Protein AF-A0A1X0Y588-F1 (afdb_monomer_lite)

Secondary structure (DSSP, 8-state):
-----------------------PPP-------PPPPP---PPPHHHHHHHHHHHHHHHHHTGGGS-HHHHHHHHHHHHHHHHHHHHHHHTS-HHHHHHHHHHHHHHHHHHHHHHHHT-

Radius of gyration: 29.97 Å; chains: 1; bounding box: 87×38×57 Å

Foldseek 3Di:
DDDDDDDDDDDDDDDDDDDDDDPDPPPPPPDPPDPDPPDPPPPQLLVLLVVLLVLLVVCVVCVVVDDPVRNVVSLVVSVVSLVVSVVSLVPDDPVVSVVSVVSSVVSVVSSVVSVVVND

Structure (mmCIF, N/CA/C/O backbone):
data_AF-A0A1X0Y588-F1
#
_entry.id   AF-A0A1X0Y588-F1
#
loop_
_atom_site.group_PDB
_atom_site.id
_atom_site.type_symbol
_atom_site.label_atom_id
_atom_site.label_alt_id
_atom_site.label_comp_id
_atom_site.label_asym_id
_atom_site.label_entity_id
_atom_site.label_seq_id
_atom_site.pdbx_PDB_ins_code
_atom_site.Cartn_x
_atom_site.Cartn_y
_atom_site.Cartn_z
_atom_site.occupancy
_atom_site.B_iso_or_equiv
_atom_site.auth_seq_id
_atom_site.auth_comp_id
_atom_site.auth_asym_id
_atom_site.auth_atom_id
_atom_site.pdbx_PDB_model_num
ATOM 1 N N . MET A 1 1 ? 30.789 16.343 36.515 1.00 40.09 1 MET A N 1
ATOM 2 C CA . MET A 1 1 ? 32.090 16.619 35.872 1.00 40.09 1 MET A CA 1
ATOM 3 C C . MET A 1 1 ? 33.162 15.896 36.668 1.00 40.09 1 MET A C 1
ATOM 5 O O . MET A 1 1 ? 33.431 16.308 37.786 1.00 40.09 1 MET A O 1
ATOM 9 N N . ALA A 1 2 ? 33.696 14.789 36.153 1.00 44.81 2 ALA A N 1
ATOM 10 C CA . ALA A 1 2 ? 34.826 14.081 36.752 1.00 44.81 2 ALA A CA 1
ATOM 11 C C . ALA A 1 2 ? 35.911 13.968 35.677 1.00 44.81 2 ALA A C 1
ATOM 13 O O . ALA A 1 2 ? 35.642 13.496 34.575 1.00 44.81 2 ALA A O 1
ATOM 14 N N . VAL A 1 3 ? 37.095 14.488 35.985 1.00 40.59 3 VAL A N 1
ATOM 15 C CA . VAL A 1 3 ? 38.275 14.534 35.116 1.00 40.59 3 VAL A CA 1
ATOM 16 C C . VAL A 1 3 ? 39.434 13.850 35.828 1.00 40.59 3 VAL A C 1
ATOM 18 O O . VAL A 1 3 ? 39.582 14.033 37.034 1.00 40.59 3 VAL A O 1
ATOM 21 N N . ALA A 1 4 ? 40.283 13.214 35.007 1.00 49.62 4 ALA A N 1
ATOM 22 C CA . ALA A 1 4 ? 41.694 12.884 35.251 1.00 49.62 4 ALA A CA 1
ATOM 23 C C . ALA A 1 4 ? 41.939 11.686 36.195 1.00 49.62 4 ALA A C 1
ATOM 25 O O . ALA A 1 4 ? 41.207 11.484 37.150 1.00 49.62 4 ALA A O 1
ATOM 26 N N . ALA A 1 5 ? 42.942 10.824 36.041 1.00 48.38 5 ALA A N 1
ATOM 27 C CA . ALA A 1 5 ? 44.067 10.601 35.121 1.00 48.38 5 ALA A CA 1
ATOM 28 C C . ALA A 1 5 ? 44.474 9.104 35.350 1.00 48.38 5 ALA A C 1
ATOM 30 O O . ALA A 1 5 ? 43.826 8.434 36.144 1.00 48.38 5 ALA A O 1
ATOM 31 N N . LEU A 1 6 ? 45.479 8.438 34.779 1.00 47.50 6 LEU A N 1
ATOM 32 C CA . LEU A 1 6 ? 46.823 8.835 34.388 1.00 47.50 6 LEU A CA 1
ATOM 33 C C . LEU A 1 6 ? 47.488 7.623 33.699 1.00 47.50 6 LEU A C 1
ATOM 35 O O . LEU A 1 6 ? 47.247 6.474 34.065 1.00 47.50 6 LEU A O 1
ATOM 39 N N . LEU A 1 7 ? 48.333 7.913 32.715 1.00 52.38 7 LEU A N 1
ATOM 40 C CA . LEU A 1 7 ? 49.164 6.988 31.947 1.00 52.38 7 LEU A CA 1
ATOM 41 C C . LEU A 1 7 ? 50.243 6.331 32.824 1.00 52.38 7 LEU A C 1
ATOM 43 O O . LEU A 1 7 ? 50.857 7.007 33.647 1.00 52.38 7 LEU A O 1
ATOM 47 N N . ALA A 1 8 ? 50.550 5.057 32.572 1.00 45.53 8 ALA A N 1
ATOM 48 C CA . ALA A 1 8 ? 51.775 4.420 33.047 1.00 45.53 8 ALA A CA 1
ATOM 49 C C . ALA A 1 8 ? 52.475 3.730 31.873 1.00 45.53 8 ALA A C 1
ATOM 51 O O . ALA A 1 8 ? 51.993 2.746 31.319 1.00 45.53 8 ALA A O 1
ATOM 52 N N . SER A 1 9 ? 53.621 4.281 31.497 1.00 51.25 9 SER A N 1
ATOM 53 C CA . SER A 1 9 ? 54.542 3.745 30.503 1.00 51.25 9 SER A CA 1
ATOM 54 C C . SER A 1 9 ? 55.927 3.682 31.129 1.00 51.25 9 SER A C 1
ATOM 56 O O . SER A 1 9 ? 56.399 4.705 31.622 1.00 51.25 9 SER A O 1
ATOM 58 N N . ALA A 1 10 ? 56.590 2.527 31.067 1.00 55.66 10 ALA A N 1
ATOM 59 C CA . ALA A 1 10 ? 58.049 2.446 31.068 1.00 55.66 10 ALA A CA 1
ATOM 60 C C . ALA A 1 10 ? 58.537 1.103 30.479 1.00 55.66 10 ALA A C 1
ATOM 62 O O . ALA A 1 10 ? 57.818 0.108 30.570 1.00 55.66 10 ALA A O 1
ATOM 63 N N . PRO A 1 11 ? 59.725 1.087 29.846 1.00 61.75 11 PRO A N 1
ATOM 64 C CA . PRO A 1 11 ? 60.118 0.131 28.810 1.00 61.75 11 PRO A CA 1
ATOM 65 C C . PRO A 1 11 ? 61.171 -0.870 29.309 1.00 61.75 11 PRO A C 1
ATOM 67 O O . PRO A 1 11 ? 61.777 -0.645 30.351 1.00 61.75 11 PRO A O 1
ATOM 70 N N . LEU A 1 12 ? 61.486 -1.910 28.526 1.00 46.50 12 LEU A N 1
ATOM 71 C CA . LEU A 1 12 ? 62.844 -2.465 28.518 1.00 46.50 12 LEU A CA 1
ATOM 72 C C . LEU A 1 12 ? 63.158 -3.228 27.228 1.00 46.50 12 LEU A C 1
ATOM 74 O O . LEU A 1 12 ? 62.538 -4.223 26.867 1.00 46.50 12 LEU A O 1
ATOM 78 N N . THR A 1 13 ? 64.156 -2.672 26.556 1.00 49.22 13 THR A N 1
ATOM 79 C CA . THR A 1 13 ? 64.869 -3.128 25.372 1.00 49.22 13 THR A CA 1
ATOM 80 C C . THR A 1 13 ? 65.652 -4.410 25.637 1.00 49.22 13 THR A C 1
ATOM 82 O O . THR A 1 13 ? 66.390 -4.488 26.616 1.00 49.22 13 THR A O 1
ATOM 85 N N . ALA A 1 14 ? 65.620 -5.337 24.682 1.00 42.06 14 ALA A N 1
ATOM 86 C CA . ALA A 1 14 ? 66.752 -6.209 24.387 1.00 42.06 14 ALA A CA 1
ATOM 87 C C . ALA A 1 14 ? 66.818 -6.445 22.868 1.00 42.06 14 ALA A C 1
ATOM 89 O O . ALA A 1 14 ? 66.033 -7.201 22.302 1.00 42.06 14 ALA A O 1
ATOM 90 N N . SER A 1 15 ? 67.741 -5.739 22.212 1.00 49.16 15 SER A N 1
ATOM 91 C CA . SER A 1 15 ? 68.249 -6.070 20.876 1.00 49.16 15 SER A CA 1
ATOM 92 C C . SER A 1 15 ? 68.976 -7.415 20.911 1.00 49.16 15 SER A C 1
ATOM 94 O O . SER A 1 15 ? 69.585 -7.720 21.931 1.00 49.16 15 SER A O 1
ATOM 96 N N . ILE A 1 16 ? 69.005 -8.152 19.792 1.00 45.50 16 ILE A N 1
ATOM 97 C CA . ILE A 1 16 ? 70.221 -8.488 19.016 1.00 45.50 16 ILE A CA 1
ATOM 98 C C . ILE A 1 16 ? 69.847 -9.373 17.796 1.00 45.50 16 ILE A C 1
ATOM 100 O O . ILE A 1 16 ? 69.114 -10.346 17.921 1.00 45.50 16 ILE A O 1
ATOM 104 N N . ALA A 1 17 ? 70.455 -9.012 16.657 1.00 46.97 17 ALA A N 1
ATOM 105 C CA . ALA A 1 17 ? 70.920 -9.843 15.534 1.00 46.97 17 ALA A CA 1
ATOM 106 C C . ALA A 1 17 ? 69.974 -10.401 14.450 1.00 46.97 17 ALA A C 1
ATOM 108 O O . ALA A 1 17 ? 69.314 -11.411 14.638 1.00 46.97 17 ALA A O 1
ATOM 109 N N . HIS A 1 18 ? 70.162 -9.814 13.257 1.00 43.06 18 HIS A N 1
ATOM 110 C CA . HIS A 1 18 ? 70.450 -10.455 11.956 1.00 43.06 18 HIS A CA 1
ATOM 111 C C . HIS A 1 18 ? 69.373 -11.381 11.362 1.00 43.06 18 HIS A C 1
ATOM 113 O O . HIS A 1 18 ? 69.081 -12.451 11.867 1.00 43.06 18 HIS A O 1
ATOM 119 N N . ALA A 1 19 ? 68.673 -10.904 10.333 1.00 48.03 19 ALA A N 1
ATOM 120 C CA . ALA A 1 19 ? 69.055 -10.982 8.916 1.00 48.03 19 ALA A CA 1
ATOM 121 C C . ALA A 1 19 ? 68.445 -12.234 8.287 1.00 48.03 19 ALA A C 1
ATOM 123 O O . ALA A 1 19 ? 68.867 -13.332 8.599 1.00 48.03 19 ALA A O 1
ATOM 124 N N . ASP A 1 20 ? 67.473 -12.046 7.400 1.00 43.94 20 ASP A N 1
ATOM 125 C CA . ASP A 1 20 ? 67.526 -12.682 6.089 1.00 43.94 20 ASP A CA 1
ATOM 126 C C . ASP A 1 20 ? 66.493 -12.031 5.172 1.00 43.94 20 ASP A C 1
ATOM 128 O O . ASP A 1 20 ? 65.291 -11.981 5.441 1.00 43.94 20 ASP A O 1
ATOM 132 N N . THR A 1 21 ? 67.003 -11.475 4.084 1.00 54.34 21 THR A N 1
ATOM 133 C CA . THR A 1 21 ? 66.203 -10.994 2.971 1.00 54.34 21 THR A CA 1
ATOM 134 C C . THR A 1 21 ? 65.725 -12.228 2.218 1.00 54.34 21 THR A C 1
ATOM 136 O O . THR A 1 21 ? 66.407 -12.707 1.319 1.00 54.34 21 THR A O 1
ATOM 139 N N . VAL A 1 22 ? 64.546 -12.743 2.560 1.00 46.88 22 VAL A N 1
ATOM 140 C CA . VAL A 1 22 ? 63.790 -13.615 1.658 1.00 46.88 22 VAL A CA 1
ATOM 141 C C . VAL A 1 22 ? 62.608 -12.822 1.134 1.00 46.88 22 VAL A C 1
ATOM 143 O O . VAL A 1 22 ? 61.586 -12.624 1.787 1.00 46.88 22 VAL A O 1
ATOM 146 N N . THR A 1 23 ? 62.791 -12.337 -0.087 1.00 56.12 23 THR A N 1
ATOM 147 C CA . THR A 1 23 ? 61.731 -11.916 -0.993 1.00 56.12 23 THR A CA 1
ATOM 148 C C . THR A 1 23 ? 60.836 -13.129 -1.267 1.00 56.12 23 THR A C 1
ATOM 150 O O . THR A 1 23 ? 61.078 -13.898 -2.191 1.00 56.12 23 THR A O 1
ATOM 153 N N . GLY A 1 24 ? 59.829 -13.345 -0.422 1.00 49.03 24 GLY A N 1
ATOM 154 C CA . GLY A 1 24 ? 58.734 -14.274 -0.694 1.00 49.03 24 GLY A CA 1
ATOM 155 C C . GLY A 1 24 ? 57.630 -13.542 -1.466 1.00 49.03 24 GLY A C 1
ATOM 156 O O . GLY A 1 24 ? 57.232 -12.460 -1.029 1.00 49.03 24 GLY A O 1
ATOM 157 N N . PRO A 1 25 ? 57.136 -14.060 -2.607 1.00 60.91 25 PRO A N 1
ATOM 158 C CA . PRO A 1 25 ? 55.999 -13.456 -3.298 1.00 60.91 25 PRO A CA 1
ATOM 159 C C . PRO A 1 25 ? 54.775 -13.398 -2.364 1.00 60.91 25 PRO A C 1
ATOM 161 O O . PRO A 1 25 ? 54.626 -14.275 -1.507 1.00 60.91 25 PRO A O 1
ATOM 164 N N . PRO A 1 26 ? 53.895 -12.385 -2.498 1.00 62.31 26 PRO A N 1
ATOM 165 C CA . PRO A 1 26 ? 52.698 -12.294 -1.672 1.00 62.31 26 PRO A CA 1
ATOM 166 C C . PRO A 1 26 ? 51.848 -13.559 -1.855 1.00 62.31 26 PRO A C 1
ATOM 168 O O . PRO A 1 26 ? 51.787 -14.090 -2.969 1.00 62.31 26 PRO A O 1
ATOM 171 N N . PRO A 1 27 ? 51.174 -14.050 -0.800 1.00 53.59 27 PRO A N 1
ATOM 172 C CA . PRO A 1 27 ? 50.240 -15.152 -0.942 1.00 53.59 27 PRO A CA 1
ATOM 173 C C . PRO A 1 27 ? 49.164 -14.725 -1.942 1.00 53.59 27 PRO A C 1
ATOM 175 O O . PRO A 1 27 ? 48.380 -13.804 -1.691 1.00 53.59 27 PRO A O 1
ATOM 178 N N . ALA A 1 28 ? 49.164 -15.368 -3.110 1.00 55.91 28 ALA A N 1
ATOM 179 C CA . ALA A 1 28 ? 48.081 -15.263 -4.065 1.00 55.91 28 ALA A CA 1
ATOM 180 C C . ALA A 1 28 ? 46.831 -15.766 -3.346 1.00 55.91 28 ALA A C 1
ATOM 182 O O . ALA A 1 28 ? 46.696 -16.958 -3.066 1.00 55.91 28 ALA A O 1
ATOM 183 N N . HIS A 1 29 ? 45.955 -14.835 -2.982 1.00 58.84 29 HIS A N 1
ATOM 184 C CA . HIS A 1 29 ? 44.638 -15.154 -2.469 1.00 58.84 29 HIS A CA 1
ATOM 185 C C . HIS A 1 29 ? 43.897 -15.819 -3.627 1.00 58.84 29 HIS A C 1
ATOM 187 O O . HIS A 1 29 ? 43.371 -15.151 -4.515 1.00 58.84 29 HIS A O 1
ATOM 193 N N . GLY A 1 30 ? 43.948 -17.149 -3.668 1.00 57.06 30 GLY A N 1
ATOM 194 C CA . GLY A 1 30 ? 43.097 -17.937 -4.533 1.00 57.06 30 GLY A CA 1
ATOM 195 C C . GLY A 1 30 ? 41.671 -17.655 -4.105 1.00 57.06 30 GLY A C 1
ATOM 196 O O . GLY A 1 30 ? 41.230 -18.157 -3.077 1.00 57.06 30 GLY A O 1
ATOM 197 N N . TYR A 1 31 ? 40.974 -16.807 -4.855 1.00 58.62 31 TYR A N 1
ATOM 198 C CA . TYR A 1 31 ? 39.530 -16.706 -4.752 1.00 58.62 31 TYR A CA 1
ATOM 199 C C . TYR A 1 31 ? 38.981 -18.101 -5.065 1.00 58.62 31 TYR A C 1
ATOM 201 O O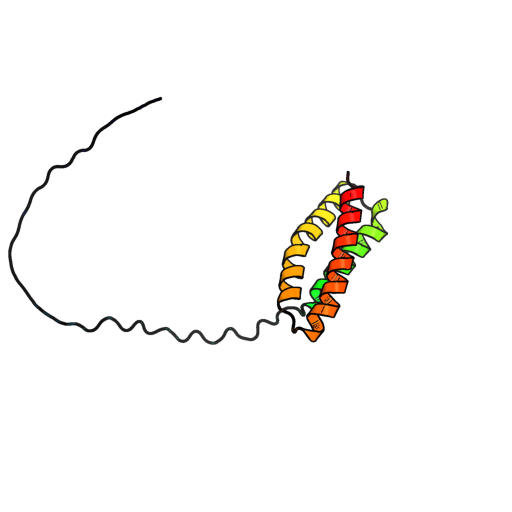 . TYR A 1 31 ? 39.153 -18.557 -6.201 1.00 58.62 31 TYR A O 1
ATOM 209 N N . PRO A 1 32 ? 38.354 -18.820 -4.113 1.00 64.88 32 PRO A N 1
ATOM 210 C CA . PRO A 1 32 ? 37.522 -19.933 -4.517 1.00 64.88 32 PRO A CA 1
ATOM 211 C C . PRO A 1 32 ? 36.456 -19.336 -5.436 1.00 64.88 32 PRO A C 1
ATOM 213 O O . PRO A 1 32 ? 35.760 -18.390 -5.062 1.00 64.88 32 PRO A O 1
ATOM 216 N N . LEU A 1 33 ? 36.385 -19.841 -6.666 1.00 63.94 33 LEU A N 1
ATOM 217 C CA . LEU A 1 33 ? 35.290 -19.552 -7.579 1.00 63.94 33 LEU A CA 1
ATOM 218 C C . LEU A 1 33 ? 34.020 -20.066 -6.901 1.00 63.94 33 LEU A C 1
ATOM 220 O O . LEU A 1 33 ? 33.695 -21.249 -6.987 1.00 63.94 33 LEU A O 1
ATOM 224 N N . GLN A 1 34 ? 33.345 -19.190 -6.160 1.00 65.69 34 GLN A N 1
ATOM 225 C CA . GLN A 1 34 ? 32.004 -19.461 -5.685 1.00 65.69 34 GLN A CA 1
ATOM 226 C C . GLN A 1 34 ? 31.165 -19.717 -6.943 1.00 65.69 34 GLN A C 1
ATOM 228 O O . GLN A 1 34 ? 31.176 -18.869 -7.843 1.00 65.69 34 GLN A O 1
ATOM 233 N N . PRO A 1 35 ? 30.501 -20.880 -7.070 1.00 61.56 35 PRO A N 1
ATOM 234 C CA . PRO A 1 35 ? 29.600 -21.103 -8.187 1.00 61.56 35 PRO A CA 1
ATOM 235 C C . PRO A 1 35 ? 28.591 -19.948 -8.209 1.00 61.56 35 PRO A C 1
ATOM 237 O O . PRO A 1 35 ? 28.182 -19.498 -7.130 1.00 61.56 35 PRO A O 1
ATOM 240 N N . PRO A 1 36 ? 28.224 -19.425 -9.396 1.00 65.00 36 PRO A N 1
ATOM 241 C CA . PRO A 1 36 ? 27.197 -18.401 -9.473 1.00 65.00 36 PRO A CA 1
ATOM 242 C C . PRO A 1 36 ? 25.989 -18.916 -8.683 1.00 65.00 36 PRO A C 1
ATOM 244 O O . PRO A 1 36 ? 25.631 -20.088 -8.863 1.00 65.00 36 PRO A O 1
ATOM 247 N N . PRO A 1 37 ? 25.424 -18.118 -7.757 1.00 63.50 37 PRO A N 1
ATOM 248 C CA . PRO A 1 37 ? 24.215 -18.519 -7.062 1.00 63.50 37 PRO A CA 1
ATOM 249 C C . PRO A 1 37 ? 23.227 -18.994 -8.127 1.00 63.50 37 PRO A C 1
ATOM 251 O O . PRO A 1 37 ? 23.000 -18.299 -9.121 1.00 63.50 37 PRO A O 1
ATOM 254 N N . GLY A 1 38 ? 22.746 -20.234 -7.973 1.00 55.78 38 GLY A N 1
ATOM 255 C CA . GLY A 1 38 ? 21.727 -20.799 -8.853 1.00 55.78 38 GLY A CA 1
ATOM 256 C C . GLY A 1 38 ? 20.541 -19.841 -8.947 1.00 55.78 38 GLY A C 1
ATOM 257 O O . GLY A 1 38 ? 20.441 -18.946 -8.107 1.00 55.78 38 GLY A O 1
ATOM 258 N N . PRO A 1 39 ? 19.666 -19.988 -9.956 1.00 52.09 39 PRO A N 1
ATOM 259 C CA . PRO A 1 39 ? 18.613 -19.018 -10.210 1.00 52.09 39 PRO A CA 1
ATOM 260 C C . PRO A 1 39 ? 17.818 -18.805 -8.924 1.00 52.09 39 PRO A C 1
ATOM 262 O O . PRO A 1 39 ? 17.059 -19.675 -8.495 1.00 52.09 39 PRO A O 1
ATOM 265 N N . VAL A 1 40 ? 18.051 -17.658 -8.285 1.00 57.34 40 VAL A N 1
ATOM 266 C CA . VAL A 1 40 ? 17.136 -17.108 -7.304 1.00 57.34 40 VAL A CA 1
ATOM 267 C C . VAL A 1 40 ? 15.894 -16.889 -8.145 1.00 57.34 40 VAL A C 1
ATOM 269 O O . VAL A 1 40 ? 15.902 -16.062 -9.056 1.00 57.34 40 VAL A O 1
ATOM 272 N N . VAL A 1 41 ? 14.887 -17.743 -7.960 1.00 53.88 41 VAL A N 1
ATOM 273 C CA . VAL A 1 41 ? 13.548 -17.460 -8.468 1.00 53.88 41 VAL A CA 1
ATOM 274 C C . VAL A 1 41 ? 13.097 -16.272 -7.640 1.00 53.88 41 VAL A C 1
ATOM 276 O O . VAL A 1 41 ? 12.527 -16.427 -6.563 1.00 53.88 41 VAL A O 1
ATOM 279 N N . ASP A 1 42 ? 13.513 -15.094 -8.087 1.00 58.31 42 ASP A N 1
ATOM 280 C CA . ASP A 1 42 ? 13.042 -13.832 -7.567 1.00 58.31 42 ASP A CA 1
ATOM 281 C C . ASP A 1 42 ? 11.536 -13.820 -7.858 1.00 58.31 42 ASP A C 1
ATOM 283 O O . ASP A 1 42 ? 11.143 -14.103 -9.002 1.00 58.31 42 ASP A O 1
ATOM 287 N N . PRO A 1 43 ? 10.676 -13.664 -6.837 1.00 60.03 43 PRO A N 1
ATOM 288 C CA . PRO A 1 43 ? 9.245 -13.591 -7.066 1.00 60.03 43 PRO A CA 1
ATOM 289 C C . PRO A 1 43 ? 8.984 -12.473 -8.071 1.00 60.03 43 PRO A 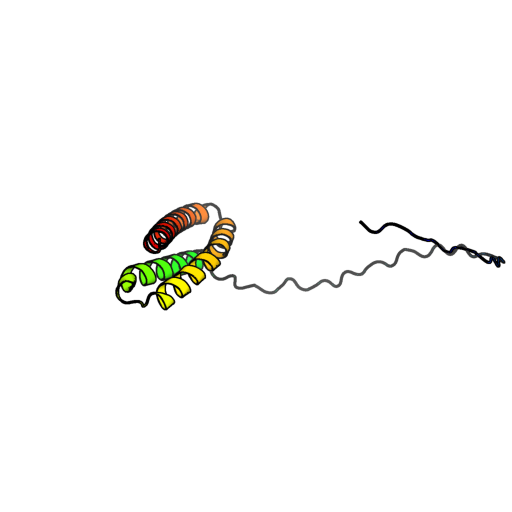C 1
ATOM 291 O O . PRO A 1 43 ? 9.579 -11.404 -7.984 1.00 60.03 43 PRO A O 1
ATOM 294 N N . ASP A 1 44 ? 8.126 -12.741 -9.055 1.00 76.50 44 ASP A N 1
ATOM 295 C CA . ASP A 1 44 ? 7.904 -11.794 -10.139 1.00 76.50 44 ASP A CA 1
ATOM 296 C C . ASP A 1 44 ? 7.477 -10.431 -9.540 1.00 76.50 44 ASP A C 1
ATOM 298 O O . ASP A 1 44 ? 6.470 -10.367 -8.828 1.00 76.50 44 ASP A O 1
ATOM 302 N N . PRO A 1 45 ? 8.229 -9.342 -9.760 1.00 76.44 45 PRO A N 1
ATOM 303 C CA . PRO A 1 45 ? 7.971 -8.034 -9.143 1.00 76.44 45 PRO A CA 1
ATOM 304 C C . PRO A 1 45 ? 6.567 -7.490 -9.448 1.00 76.44 45 PRO A C 1
ATOM 306 O O . PRO A 1 45 ? 5.984 -6.750 -8.652 1.00 76.44 45 PRO A O 1
ATOM 309 N N . LEU A 1 46 ? 5.972 -7.899 -10.573 1.00 84.75 46 LEU A N 1
ATOM 310 C CA . LEU A 1 46 ? 4.581 -7.594 -10.890 1.00 84.75 46 LEU A CA 1
ATOM 311 C C . LEU A 1 46 ? 3.604 -8.295 -9.931 1.00 84.75 46 LEU A C 1
ATOM 313 O O . LEU A 1 46 ? 2.551 -7.747 -9.603 1.00 84.75 46 LEU A O 1
ATOM 317 N N . VAL A 1 47 ? 3.920 -9.513 -9.492 1.00 87.12 47 VAL A N 1
ATOM 318 C CA . VAL A 1 47 ? 3.126 -10.258 -8.506 1.00 87.12 47 VAL A CA 1
ATOM 319 C C . VAL A 1 47 ? 3.213 -9.578 -7.144 1.00 87.12 47 VAL A C 1
ATOM 321 O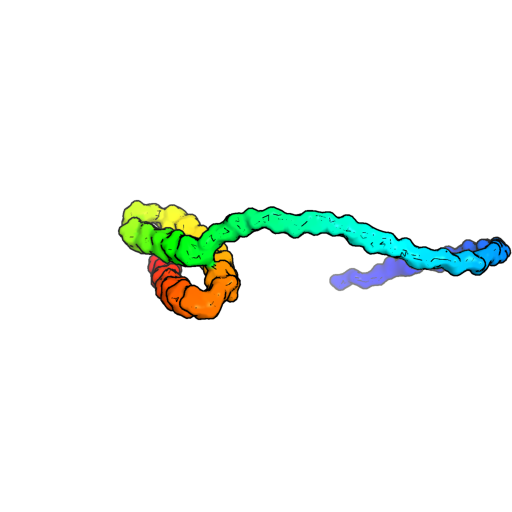 O . VAL A 1 47 ? 2.168 -9.355 -6.541 1.00 87.12 47 VAL A O 1
ATOM 324 N N . ALA A 1 48 ? 4.401 -9.136 -6.721 1.00 88.06 48 ALA A N 1
ATOM 325 C CA . ALA A 1 48 ? 4.576 -8.415 -5.457 1.00 88.06 48 ALA A CA 1
ATOM 326 C C . ALA A 1 48 ? 3.704 -7.144 -5.379 1.00 88.06 48 ALA A C 1
ATOM 328 O O . ALA A 1 48 ? 2.993 -6.921 -4.400 1.00 88.06 48 ALA A O 1
ATOM 329 N N . VAL A 1 49 ? 3.666 -6.337 -6.447 1.00 90.50 49 VAL A N 1
ATOM 330 C CA . VAL A 1 49 ? 2.815 -5.130 -6.500 1.00 90.50 49 VAL A CA 1
ATOM 331 C C . VAL A 1 49 ? 1.321 -5.460 -6.526 1.00 90.50 49 VAL A C 1
ATOM 333 O O . VAL A 1 49 ? 0.510 -4.715 -5.968 1.00 90.50 49 VAL A O 1
ATOM 336 N N . GLN A 1 50 ? 0.930 -6.561 -7.167 1.00 90.94 50 GLN A N 1
ATOM 337 C CA . GLN A 1 50 ? -0.462 -7.018 -7.160 1.00 90.94 50 GLN A CA 1
ATOM 338 C C . GLN A 1 50 ? -0.890 -7.560 -5.793 1.00 90.94 50 GLN A C 1
ATOM 340 O O . GLN A 1 50 ? -2.008 -7.281 -5.363 1.00 90.94 50 GLN A O 1
ATOM 345 N N . ASP A 1 51 ? -0.022 -8.306 -5.111 1.00 92.31 51 ASP A N 1
ATOM 346 C CA . ASP A 1 51 ? -0.251 -8.792 -3.749 1.00 92.31 51 ASP A CA 1
ATOM 347 C C . ASP A 1 51 ? -0.421 -7.620 -2.783 1.00 92.31 51 ASP A C 1
ATOM 349 O O . ASP A 1 51 ? -1.421 -7.551 -2.068 1.00 92.31 51 ASP A O 1
ATOM 353 N N . PHE A 1 52 ? 0.474 -6.634 -2.857 1.00 94.38 52 PHE A N 1
ATOM 354 C CA . PHE A 1 52 ? 0.395 -5.420 -2.053 1.00 94.38 52 PHE A CA 1
ATOM 355 C C . PHE A 1 52 ? -0.914 -4.649 -2.279 1.00 94.38 52 PHE A C 1
ATOM 357 O O . PHE A 1 52 ? -1.604 -4.284 -1.323 1.00 94.38 52 PHE A O 1
ATOM 364 N N . GLN A 1 53 ? -1.313 -4.450 -3.542 1.00 93.62 53 GLN A N 1
ATOM 365 C CA . GLN A 1 53 ? -2.608 -3.844 -3.868 1.00 93.62 53 GLN A CA 1
ATOM 366 C C . GLN A 1 53 ? -3.779 -4.642 -3.302 1.00 93.62 53 GLN A C 1
ATOM 368 O O . GLN A 1 53 ? -4.715 -4.050 -2.768 1.00 93.62 53 GLN A O 1
ATOM 373 N N . ARG A 1 54 ? -3.733 -5.973 -3.397 1.00 94.69 54 ARG A N 1
ATOM 374 C CA . ARG A 1 54 ? -4.790 -6.833 -2.866 1.00 94.69 54 ARG A CA 1
ATOM 375 C C . ARG A 1 54 ? -4.892 -6.719 -1.353 1.00 94.69 54 ARG A C 1
ATOM 377 O O . ARG A 1 54 ? -5.993 -6.578 -0.848 1.00 94.69 54 ARG A O 1
ATOM 384 N N . HIS A 1 55 ? -3.772 -6.709 -0.634 1.00 95.75 55 HIS A N 1
ATOM 385 C CA . HIS A 1 55 ? -3.771 -6.539 0.820 1.00 95.75 55 HIS A CA 1
ATOM 386 C C . HIS A 1 55 ? -4.368 -5.190 1.249 1.00 95.75 55 HIS A C 1
ATOM 388 O O . HIS A 1 55 ? -5.087 -5.123 2.249 1.00 95.75 55 HIS A O 1
ATOM 394 N N . ILE A 1 56 ? -4.099 -4.121 0.492 1.00 95.19 56 ILE A N 1
ATOM 395 C CA . ILE A 1 56 ? -4.707 -2.805 0.721 1.00 95.19 56 ILE A CA 1
ATOM 396 C C . ILE A 1 56 ? -6.215 -2.849 0.451 1.00 95.19 56 ILE A C 1
ATOM 398 O O . ILE A 1 56 ? -6.984 -2.381 1.292 1.00 95.19 56 ILE A O 1
ATOM 402 N N . ALA A 1 57 ? -6.633 -3.426 -0.678 1.00 94.81 57 ALA A N 1
ATOM 403 C CA . ALA A 1 57 ? -8.040 -3.558 -1.049 1.00 94.81 57 ALA A CA 1
ATOM 404 C C . ALA A 1 57 ? -8.816 -4.398 -0.024 1.00 94.81 57 ALA A C 1
ATOM 406 O O . ALA A 1 57 ? -9.822 -3.937 0.502 1.00 94.81 57 ALA A O 1
ATOM 407 N N . ASP A 1 58 ? -8.295 -5.562 0.365 1.00 95.44 58 ASP A N 1
ATOM 408 C CA . ASP A 1 58 ? -8.904 -6.426 1.377 1.00 95.44 58 ASP A CA 1
ATOM 409 C C . ASP A 1 58 ? -9.042 -5.707 2.725 1.00 95.44 58 ASP A C 1
ATOM 411 O O . ASP A 1 58 ? -10.060 -5.846 3.407 1.00 95.44 58 ASP A O 1
ATOM 415 N N . LEU A 1 59 ? -8.030 -4.935 3.141 1.00 95.62 59 LEU A N 1
ATOM 416 C CA . LEU A 1 59 ? -8.104 -4.135 4.365 1.00 95.62 59 LEU A CA 1
ATOM 417 C C . LEU A 1 59 ? -9.160 -3.027 4.256 1.00 95.62 59 LEU A C 1
ATOM 419 O O . LEU A 1 59 ? -9.863 -2.770 5.232 1.00 95.62 59 LEU A O 1
ATOM 423 N N . HIS A 1 60 ? -9.262 -2.374 3.100 1.00 94.81 60 HIS A N 1
ATOM 424 C CA . HIS A 1 60 ? -10.237 -1.317 2.840 1.00 94.81 60 HIS A CA 1
ATOM 425 C C . HIS A 1 60 ? -11.672 -1.851 2.811 1.00 94.81 60 HIS A C 1
ATOM 427 O O . HIS A 1 60 ? -12.517 -1.349 3.553 1.00 94.81 60 HIS A O 1
ATOM 433 N N . ASP A 1 61 ? -11.921 -2.919 2.056 1.00 95.50 61 ASP A N 1
ATOM 434 C CA . ASP A 1 61 ? -13.235 -3.548 1.908 1.00 95.50 61 ASP A CA 1
ATOM 435 C C . ASP A 1 61 ? -13.755 -4.100 3.240 1.00 95.50 61 ASP A C 1
ATOM 437 O O . ASP A 1 61 ? -14.935 -3.976 3.571 1.00 95.50 61 ASP A O 1
ATOM 441 N N . ASN A 1 62 ? -12.862 -4.679 4.046 1.00 94.94 62 ASN A N 1
ATOM 442 C CA . ASN A 1 62 ? -13.222 -5.256 5.338 1.00 94.94 62 ASN A CA 1
ATOM 443 C C . ASN A 1 62 ? -13.081 -4.265 6.497 1.00 94.94 62 ASN A C 1
ATOM 445 O O . ASN A 1 62 ? -13.304 -4.662 7.643 1.00 94.94 62 ASN A O 1
ATOM 449 N N . TRP A 1 63 ? -12.736 -2.997 6.238 1.00 93.12 63 TRP A N 1
ATOM 450 C CA . TRP A 1 63 ? -12.352 -2.029 7.268 1.00 93.12 63 TRP A CA 1
ATOM 451 C C . TRP A 1 63 ? -13.339 -2.004 8.434 1.00 93.12 63 TRP A C 1
ATOM 453 O O . TRP A 1 63 ? -12.952 -2.275 9.568 1.00 93.12 63 TRP A O 1
ATOM 463 N N . GLU A 1 64 ? -14.628 -1.798 8.154 1.00 93.19 64 GLU A N 1
ATOM 464 C CA . GLU A 1 64 ? -15.678 -1.697 9.179 1.00 93.19 64 GLU A CA 1
ATOM 465 C C . GLU A 1 64 ? -15.923 -2.996 9.957 1.00 93.19 64 GLU A C 1
ATOM 467 O O . GLU A 1 64 ? -16.375 -2.956 11.099 1.00 93.19 64 GLU A O 1
ATOM 472 N N . THR A 1 65 ? -15.580 -4.144 9.375 1.00 95.69 65 THR A N 1
ATOM 473 C CA . THR A 1 65 ? -15.775 -5.461 10.000 1.00 95.69 65 THR A CA 1
ATOM 474 C C . THR A 1 65 ? -14.626 -5.855 10.929 1.00 95.69 6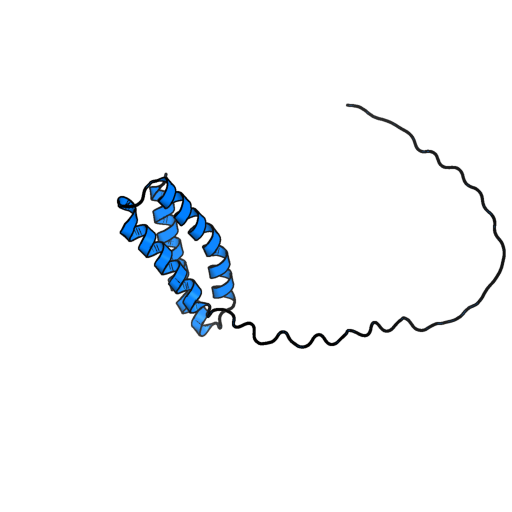5 THR A C 1
ATOM 476 O O . THR A 1 65 ? -14.818 -6.656 11.842 1.00 95.69 65 THR A O 1
ATOM 479 N N . LEU A 1 66 ? -13.436 -5.285 10.714 1.00 95.44 66 LEU A N 1
ATOM 480 C CA . LEU A 1 66 ? -12.234 -5.584 11.486 1.00 95.44 66 LEU A CA 1
ATOM 481 C C . LEU A 1 66 ? -12.233 -4.845 12.823 1.00 95.44 66 LEU A C 1
ATOM 483 O O . LEU A 1 66 ? -12.594 -3.666 12.896 1.00 95.44 66 LEU A O 1
ATOM 487 N N . SER A 1 67 ? -11.736 -5.506 13.871 1.00 95.62 67 SER A N 1
ATOM 488 C CA . SER A 1 67 ? -11.498 -4.848 15.155 1.00 95.62 67 SER A CA 1
ATOM 489 C C . SER A 1 67 ? -10.361 -3.814 15.055 1.00 95.62 67 SER A C 1
ATOM 491 O O . SER A 1 67 ? -9.474 -3.937 14.203 1.00 95.62 67 SER A O 1
ATOM 493 N N . PRO A 1 68 ? -10.305 -2.808 15.951 1.00 92.62 68 PRO A N 1
ATOM 494 C CA . PRO A 1 68 ? -9.243 -1.798 15.927 1.00 92.62 68 PRO A CA 1
ATOM 495 C C . PRO A 1 68 ? -7.823 -2.383 16.004 1.00 92.62 68 PRO A C 1
ATOM 497 O O . PRO A 1 68 ? -6.904 -1.878 15.358 1.00 92.62 68 PRO A O 1
ATOM 500 N N . GLY A 1 69 ? -7.641 -3.470 16.764 1.00 95.25 69 GLY A N 1
ATOM 501 C CA . GLY A 1 69 ? -6.357 -4.166 16.873 1.00 95.25 69 GLY A CA 1
ATOM 502 C C . GLY A 1 69 ? -5.930 -4.816 15.556 1.00 95.25 69 GLY A C 1
ATOM 503 O O . GLY A 1 69 ? -4.785 -4.652 15.136 1.00 95.25 69 GLY A O 1
ATOM 504 N N . GLU A 1 70 ? -6.859 -5.485 14.869 1.00 95.50 70 GLU A N 1
ATOM 505 C CA . GLU A 1 70 ? -6.603 -6.117 13.569 1.00 95.50 70 GLU A CA 1
ATOM 506 C C . GLU A 1 70 ? -6.305 -5.087 12.481 1.00 95.50 70 GLU A C 1
ATOM 508 O O . GLU A 1 70 ? -5.364 -5.278 11.708 1.00 95.50 70 GLU A O 1
ATOM 513 N N . ARG A 1 71 ? -7.048 -3.970 12.450 1.00 95.31 71 ARG A N 1
ATOM 514 C CA . ARG A 1 71 ? -6.779 -2.852 11.530 1.00 95.31 71 ARG A CA 1
ATOM 515 C C . ARG A 1 71 ? -5.347 -2.361 11.695 1.00 95.31 71 ARG A C 1
ATOM 517 O O . ARG A 1 71 ? -4.605 -2.294 10.719 1.00 95.31 71 ARG A O 1
ATOM 524 N N . ASN A 1 72 ? -4.931 -2.086 12.932 1.00 94.25 72 ASN A N 1
ATOM 525 C CA . ASN A 1 72 ? -3.591 -1.577 13.211 1.00 94.25 72 ASN A CA 1
ATOM 526 C C . ASN A 1 72 ? -2.494 -2.598 12.865 1.00 94.25 72 ASN A C 1
ATOM 528 O O . ASN A 1 72 ? -1.460 -2.234 12.309 1.00 94.25 72 ASN A O 1
ATOM 532 N N . GLN A 1 73 ? -2.721 -3.885 13.148 1.00 95.62 73 GLN A N 1
ATOM 533 C CA . GLN A 1 73 ? -1.781 -4.947 12.791 1.00 95.62 73 GLN A CA 1
ATOM 534 C C . GLN A 1 73 ? -1.595 -5.056 11.273 1.00 95.62 73 GLN A C 1
ATOM 536 O O . GLN A 1 73 ? -0.458 -5.055 10.799 1.00 95.62 73 GLN A O 1
ATOM 541 N N . ARG A 1 74 ? -2.692 -5.122 10.509 1.00 95.06 74 ARG A N 1
ATOM 542 C CA . ARG A 1 74 ? -2.647 -5.230 9.041 1.00 95.06 74 ARG A CA 1
ATOM 543 C C . ARG A 1 74 ? -2.048 -3.980 8.404 1.00 95.06 74 ARG A C 1
ATOM 545 O O . ARG A 1 74 ? -1.200 -4.084 7.526 1.00 95.06 74 ARG A O 1
ATOM 552 N N . LEU A 1 75 ? -2.409 -2.801 8.905 1.00 95.00 75 LEU A N 1
ATOM 553 C CA . LEU A 1 75 ? -1.861 -1.536 8.427 1.00 95.00 75 LEU A CA 1
ATOM 554 C C . LEU A 1 75 ? -0.355 -1.423 8.687 1.00 95.00 75 LEU A C 1
ATOM 556 O O . LEU A 1 75 ? 0.378 -0.868 7.872 1.00 95.00 75 LEU A O 1
ATOM 560 N N . LYS A 1 76 ? 0.131 -1.950 9.816 1.00 94.88 76 LYS A N 1
ATOM 561 C CA . LYS A 1 76 ? 1.565 -1.999 10.112 1.00 94.88 76 LYS A CA 1
ATOM 562 C C . LYS A 1 76 ? 2.305 -2.965 9.186 1.00 94.88 76 LYS A C 1
ATOM 564 O O . LYS A 1 76 ? 3.402 -2.632 8.752 1.00 94.88 76 LYS A O 1
ATOM 569 N N . ALA A 1 77 ? 1.709 -4.114 8.863 1.00 95.00 77 ALA A N 1
ATOM 570 C CA . ALA A 1 77 ? 2.276 -5.050 7.892 1.00 95.00 77 ALA A CA 1
ATOM 571 C C . ALA A 1 77 ? 2.408 -4.400 6.503 1.00 95.00 77 ALA A C 1
ATOM 573 O O . ALA A 1 77 ? 3.495 -4.406 5.936 1.00 95.00 77 ALA A O 1
ATOM 574 N N . LEU A 1 78 ? 1.358 -3.724 6.024 1.00 95.12 78 LEU A N 1
ATOM 575 C CA . LEU A 1 78 ? 1.384 -2.981 4.756 1.00 95.12 78 LEU A CA 1
ATOM 576 C C . LEU A 1 78 ? 2.468 -1.893 4.724 1.00 95.12 78 LEU A C 1
ATOM 578 O O . LEU A 1 78 ? 3.182 -1.745 3.738 1.00 95.12 78 LEU A O 1
ATOM 582 N N . GLN A 1 79 ? 2.642 -1.147 5.818 1.00 93.88 79 GLN A N 1
ATOM 583 C CA . GLN A 1 79 ? 3.709 -0.142 5.915 1.00 93.88 79 GLN A CA 1
ATOM 584 C C . GLN A 1 79 ? 5.119 -0.747 5.845 1.00 93.88 79 GLN A C 1
ATOM 586 O O . GLN A 1 79 ? 6.047 -0.074 5.403 1.00 93.88 79 GLN A O 1
ATOM 591 N N . GLN A 1 80 ? 5.293 -1.989 6.299 1.00 94.31 80 GLN A N 1
ATOM 592 C CA . GLN A 1 80 ? 6.570 -2.702 6.225 1.00 94.31 80 GLN A CA 1
ATOM 593 C C . GLN A 1 80 ? 6.812 -3.325 4.847 1.00 94.31 80 GLN A C 1
ATOM 595 O O . GLN A 1 80 ? 7.963 -3.426 4.432 1.00 94.31 80 GLN A O 1
ATOM 600 N N . GLU A 1 81 ? 5.747 -3.714 4.147 1.00 92.81 81 GLU A N 1
ATOM 601 C CA . GLU A 1 81 ? 5.793 -4.310 2.809 1.00 92.81 81 GLU A CA 1
ATOM 602 C C . GLU A 1 81 ? 6.106 -3.266 1.721 1.00 92.81 81 GLU A C 1
ATOM 604 O O . GLU A 1 81 ? 6.897 -3.531 0.818 1.00 92.81 81 GLU A O 1
ATOM 609 N N . ALA A 1 82 ? 5.577 -2.043 1.852 1.00 92.06 82 ALA A N 1
ATOM 610 C CA . ALA A 1 82 ? 5.756 -0.954 0.886 1.00 92.06 82 ALA A CA 1
ATOM 611 C C . ALA A 1 82 ? 7.208 -0.722 0.389 1.00 92.06 82 ALA A C 1
ATOM 613 O O . ALA A 1 82 ? 7.405 -0.668 -0.827 1.00 92.06 82 ALA A O 1
ATOM 614 N N . PRO A 1 83 ? 8.239 -0.598 1.254 1.00 91.62 83 PRO A N 1
ATOM 615 C CA . PRO A 1 83 ? 9.612 -0.366 0.796 1.00 91.62 83 PRO A CA 1
ATOM 616 C C . PRO A 1 83 ? 10.240 -1.561 0.066 1.00 91.62 83 PRO A C 1
ATOM 618 O O . PRO A 1 83 ? 11.128 -1.345 -0.758 1.00 91.62 83 PRO A O 1
ATOM 621 N N . MET A 1 84 ? 9.809 -2.799 0.349 1.00 90.62 84 MET A N 1
ATOM 622 C CA . MET A 1 84 ? 10.247 -3.967 -0.428 1.00 90.62 84 MET A CA 1
ATOM 623 C C . MET A 1 84 ? 9.685 -3.859 -1.844 1.00 90.62 84 MET A C 1
ATOM 625 O O . MET A 1 84 ? 10.444 -3.722 -2.798 1.00 90.62 84 MET A O 1
ATOM 629 N N . VAL A 1 85 ? 8.364 -3.712 -1.950 1.00 91.38 85 VAL A N 1
ATOM 630 C CA . VAL A 1 85 ? 7.639 -3.628 -3.224 1.00 91.38 85 VAL A CA 1
ATOM 631 C C . VAL A 1 85 ? 8.139 -2.472 -4.109 1.00 91.38 85 VAL A C 1
ATOM 633 O O . VAL A 1 85 ? 8.227 -2.591 -5.336 1.00 91.38 85 VAL A O 1
ATOM 636 N N . GLU A 1 86 ? 8.514 -1.342 -3.503 1.00 90.69 86 GLU A N 1
ATOM 637 C CA . GLU A 1 86 ? 9.154 -0.218 -4.193 1.00 90.69 86 GLU A CA 1
ATOM 638 C C . GLU A 1 86 ? 10.541 -0.578 -4.751 1.00 90.69 86 GLU A C 1
ATOM 640 O O . GLU A 1 86 ? 10.874 -0.201 -5.878 1.00 90.69 86 GLU A O 1
ATOM 645 N N . ALA A 1 87 ? 11.352 -1.316 -3.990 1.00 90.19 87 ALA A N 1
ATOM 646 C CA . ALA A 1 87 ? 12.651 -1.798 -4.444 1.00 90.19 87 ALA A CA 1
ATOM 647 C C . ALA A 1 87 ? 12.506 -2.814 -5.587 1.00 90.19 87 ALA A C 1
ATOM 649 O O . ALA A 1 87 ? 13.194 -2.675 -6.599 1.00 90.19 87 ALA A O 1
ATOM 650 N N . GLU A 1 88 ? 11.573 -3.766 -5.485 1.00 87.75 88 GLU A N 1
ATOM 651 C CA . GLU A 1 88 ? 11.247 -4.698 -6.572 1.00 87.75 88 GLU A CA 1
ATOM 652 C C . GLU A 1 88 ? 10.824 -3.951 -7.847 1.00 87.75 88 GLU A C 1
ATOM 654 O O . GLU A 1 88 ? 11.323 -4.236 -8.937 1.00 87.75 88 GLU A O 1
ATOM 659 N N . THR A 1 89 ? 9.977 -2.925 -7.714 1.00 88.44 89 THR A N 1
ATOM 660 C CA . THR A 1 89 ? 9.518 -2.114 -8.853 1.00 88.44 89 THR A CA 1
ATOM 661 C C . THR A 1 89 ? 10.670 -1.384 -9.546 1.00 88.44 89 THR A C 1
ATOM 663 O O . THR A 1 89 ? 10.699 -1.290 -10.770 1.00 88.44 89 THR A O 1
ATOM 666 N N . ARG A 1 90 ? 11.652 -0.880 -8.791 1.00 87.19 90 ARG A N 1
ATOM 667 C CA . ARG A 1 90 ? 12.826 -0.182 -9.349 1.00 87.19 90 ARG A CA 1
ATOM 668 C C . ARG A 1 90 ? 13.807 -1.101 -10.074 1.00 87.19 90 ARG A C 1
ATOM 670 O O . ARG A 1 90 ? 14.579 -0.613 -10.893 1.00 87.19 90 ARG A O 1
ATOM 677 N N . ASN A 1 91 ? 13.790 -2.398 -9.778 1.00 86.25 91 ASN A N 1
ATOM 678 C CA . ASN A 1 91 ? 14.642 -3.393 -10.434 1.00 86.25 91 ASN A CA 1
ATOM 679 C C . ASN A 1 91 ? 14.043 -3.922 -11.751 1.00 86.25 91 ASN A C 1
ATOM 681 O O . ASN A 1 91 ? 14.677 -4.719 -12.444 1.00 86.25 91 ASN A O 1
ATOM 685 N N . LEU A 1 92 ? 12.836 -3.478 -12.113 1.00 85.19 92 LEU A N 1
ATOM 686 C CA . LEU A 1 92 ? 12.162 -3.880 -13.341 1.00 85.19 92 LEU A CA 1
ATOM 687 C C . LEU A 1 92 ? 12.818 -3.313 -14.609 1.00 85.19 92 LEU A C 1
ATOM 689 O O . LEU A 1 92 ? 13.348 -2.201 -14.608 1.00 85.19 92 LEU A O 1
ATOM 693 N N . PRO A 1 93 ? 12.687 -4.012 -15.753 1.00 86.38 93 PRO A N 1
ATOM 694 C CA . PRO A 1 93 ? 12.981 -3.432 -17.055 1.00 86.38 93 PRO A CA 1
ATOM 695 C C . PRO A 1 93 ? 12.122 -2.177 -17.309 1.00 86.38 93 PRO A C 1
ATOM 697 O O . PRO A 1 93 ? 10.933 -2.185 -16.976 1.00 86.38 93 PRO A O 1
ATOM 700 N N . PRO A 1 94 ? 12.637 -1.141 -18.003 1.00 82.56 94 PRO A N 1
ATOM 701 C CA . PRO A 1 94 ? 11.948 0.148 -18.162 1.00 82.56 94 PRO A CA 1
ATOM 702 C C . PRO A 1 94 ? 10.528 0.057 -18.739 1.00 82.56 94 PRO A C 1
ATOM 704 O O . PRO A 1 94 ? 9.652 0.841 -18.381 1.00 82.56 94 PRO A O 1
ATOM 707 N N . GLY A 1 95 ? 10.283 -0.913 -19.628 1.00 84.00 95 GLY A N 1
ATOM 708 C CA . GLY A 1 95 ? 8.962 -1.130 -20.223 1.00 84.00 95 GLY A CA 1
ATOM 709 C C . GLY A 1 95 ? 7.908 -1.627 -19.227 1.00 84.00 95 GLY A C 1
ATOM 710 O O . GLY A 1 95 ? 6.741 -1.278 -19.362 1.00 84.00 95 GLY A O 1
ATOM 711 N N . GLN A 1 96 ? 8.310 -2.408 -1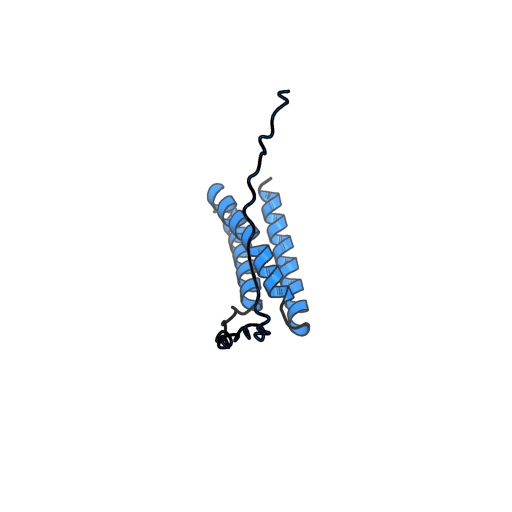8.223 1.00 84.62 96 GLN A N 1
ATOM 712 C CA . GLN A 1 96 ? 7.419 -2.911 -17.170 1.00 84.62 96 GLN A CA 1
ATOM 713 C C . GLN A 1 96 ? 7.352 -1.945 -15.990 1.00 84.62 96 GLN A C 1
ATOM 715 O O . GLN A 1 96 ? 6.282 -1.749 -15.418 1.00 84.62 96 GLN A O 1
ATOM 720 N N . GLN A 1 97 ? 8.472 -1.293 -15.675 1.00 89.56 97 GLN A N 1
ATOM 721 C CA . GLN A 1 97 ? 8.580 -0.359 -14.563 1.00 89.56 97 GLN A CA 1
ATOM 722 C C . GLN A 1 97 ? 7.490 0.715 -14.607 1.00 89.56 97 GLN A C 1
ATOM 724 O O . GLN A 1 97 ? 6.797 0.888 -13.618 1.00 89.56 97 GLN A O 1
ATOM 729 N N . LEU A 1 98 ? 7.261 1.377 -15.748 1.00 88.75 98 LEU A N 1
ATOM 730 C CA . LEU A 1 98 ? 6.249 2.442 -15.846 1.00 88.75 98 LEU A CA 1
ATOM 731 C C . LEU A 1 98 ? 4.825 1.958 -15.536 1.00 88.75 98 LEU A C 1
ATOM 733 O O . LEU A 1 98 ? 4.046 2.669 -14.901 1.00 88.75 98 LEU A O 1
ATOM 737 N N . GLN A 1 99 ? 4.477 0.750 -15.982 1.00 86.69 99 GLN A N 1
ATOM 738 C CA . GLN A 1 99 ? 3.168 0.164 -15.703 1.00 86.69 99 GLN A CA 1
ATOM 739 C C . GLN A 1 99 ? 3.025 -0.157 -14.212 1.00 86.69 99 GLN A C 1
ATOM 741 O O . GLN A 1 99 ? 2.006 0.159 -13.596 1.00 86.69 99 GLN A O 1
ATOM 746 N N . VAL A 1 100 ? 4.055 -0.772 -13.637 1.00 90.44 100 VAL A N 1
ATOM 747 C CA . VAL A 1 100 ? 4.076 -1.199 -12.238 1.00 90.44 100 VAL A CA 1
ATOM 748 C C . VAL A 1 100 ? 4.158 -0.009 -11.284 1.00 90.44 100 VAL A C 1
ATOM 750 O O . VAL A 1 100 ? 3.477 0.008 -10.264 1.00 90.44 100 VAL A O 1
ATOM 753 N N . GLU A 1 101 ? 4.891 1.035 -11.647 1.00 91.50 101 GLU A N 1
ATOM 754 C CA . GLU A 1 101 ? 5.020 2.269 -10.880 1.00 91.50 101 GLU A CA 1
ATOM 755 C C . GLU A 1 101 ? 3.681 3.007 -10.772 1.00 91.50 101 GLU A C 1
ATOM 757 O O . GLU A 1 101 ? 3.311 3.444 -9.686 1.00 91.50 101 GLU A O 1
ATOM 762 N N . GLY A 1 102 ? 2.889 3.073 -11.849 1.00 91.12 102 GLY A N 1
ATOM 763 C CA . GLY A 1 102 ? 1.539 3.647 -11.789 1.00 91.12 102 GLY A CA 1
ATOM 764 C C . GLY A 1 102 ? 0.603 2.883 -10.841 1.00 91.12 102 GLY A C 1
ATOM 765 O O . GLY A 1 102 ? -0.161 3.485 -10.078 1.00 91.12 102 GLY A O 1
ATOM 766 N N . MET A 1 103 ? 0.696 1.553 -10.850 1.00 90.88 103 MET A N 1
ATOM 767 C CA . MET A 1 103 ? -0.029 0.685 -9.921 1.00 90.88 103 MET A CA 1
ATOM 768 C C . MET A 1 103 ? 0.432 0.885 -8.472 1.00 90.88 103 MET A C 1
ATOM 770 O O . MET A 1 103 ? -0.399 1.070 -7.583 1.00 90.88 103 MET A O 1
ATOM 774 N N . LEU A 1 104 ? 1.745 0.922 -8.239 1.00 92.94 104 LEU A N 1
ATOM 775 C CA . LEU A 1 104 ? 2.332 1.143 -6.922 1.00 92.94 104 LEU A CA 1
ATOM 776 C C . LEU A 1 104 ? 1.956 2.519 -6.359 1.00 92.94 104 LEU A C 1
ATOM 778 O O . LEU A 1 104 ? 1.538 2.611 -5.209 1.00 92.94 104 LEU A O 1
ATOM 782 N N . LEU A 1 105 ? 2.025 3.583 -7.164 1.00 93.12 105 LEU A N 1
ATOM 783 C CA . LEU A 1 105 ? 1.592 4.923 -6.755 1.00 93.12 105 LEU A CA 1
ATOM 784 C C . LEU A 1 105 ? 0.122 4.920 -6.325 1.00 93.12 105 LEU A C 1
ATOM 786 O O . LEU A 1 105 ? -0.219 5.465 -5.275 1.00 93.12 105 LEU A O 1
ATOM 790 N N . SER A 1 106 ? -0.742 4.257 -7.096 1.00 92.62 106 SER A N 1
ATOM 791 C CA . SER A 1 106 ? -2.165 4.119 -6.766 1.00 92.62 106 SER A CA 1
ATOM 792 C C . SER A 1 106 ? -2.376 3.365 -5.446 1.00 92.62 106 SER A C 1
ATOM 794 O O . SE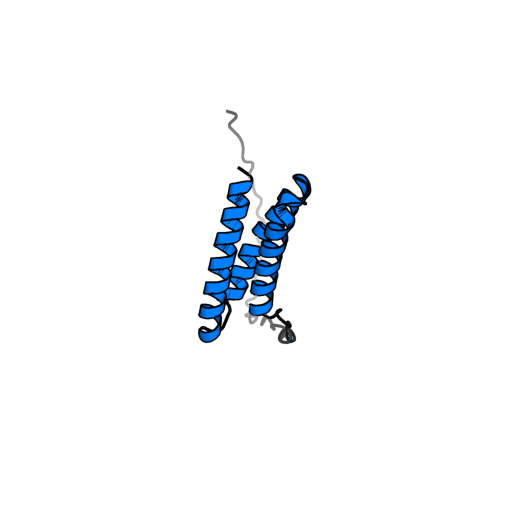R A 1 106 ? -3.191 3.785 -4.623 1.00 92.62 106 SER A O 1
ATOM 796 N N . ALA A 1 107 ? -1.609 2.300 -5.208 1.00 93.50 107 ALA A N 1
ATOM 797 C CA . ALA A 1 107 ? -1.619 1.545 -3.957 1.00 93.50 107 ALA A CA 1
ATOM 798 C C . ALA A 1 107 ? -1.170 2.410 -2.765 1.00 93.50 107 ALA A C 1
ATOM 800 O O . ALA A 1 107 ? -1.832 2.447 -1.729 1.00 93.50 107 ALA A O 1
ATOM 801 N N . MET A 1 108 ? -0.096 3.186 -2.925 1.00 93.50 108 MET A N 1
ATOM 802 C CA . MET A 1 108 ? 0.417 4.080 -1.883 1.00 93.50 108 MET A CA 1
ATOM 803 C C . MET A 1 108 ? -0.577 5.189 -1.513 1.00 93.50 108 MET A C 1
ATOM 805 O O . MET A 1 108 ? -0.705 5.537 -0.334 1.00 93.50 108 MET A O 1
ATOM 809 N N . PHE A 1 109 ? -1.336 5.711 -2.483 1.00 94.38 109 PHE A N 1
ATOM 810 C CA . PHE A 1 109 ? -2.434 6.641 -2.200 1.00 94.38 109 PHE A CA 1
ATOM 811 C C . PHE A 1 109 ? -3.540 5.993 -1.362 1.00 94.38 109 PHE A C 1
ATOM 813 O O . PHE A 1 109 ? -3.994 6.599 -0.390 1.00 94.38 109 PHE A O 1
ATOM 820 N N . GLN A 1 110 ? -3.942 4.762 -1.688 1.00 93.25 110 GLN A N 1
ATOM 821 C CA . GLN A 1 110 ? -4.949 4.021 -0.918 1.00 93.25 110 GLN A CA 1
ATOM 822 C C . GLN A 1 110 ? -4.462 3.698 0.502 1.00 93.25 110 GLN A C 1
ATOM 824 O O . GLN A 1 110 ? -5.197 3.903 1.469 1.00 93.25 110 GLN A O 1
ATOM 829 N N . LEU A 1 111 ? -3.200 3.285 0.657 1.00 93.88 111 LEU A N 1
ATOM 830 C CA . LEU A 1 111 ? -2.587 3.073 1.969 1.00 93.88 111 LEU A CA 1
ATOM 831 C C . LEU A 1 111 ? -2.576 4.366 2.801 1.00 93.88 111 LEU A C 1
ATOM 833 O O . LEU A 1 111 ? -2.879 4.344 3.992 1.00 93.88 111 LEU A O 1
ATOM 837 N N . THR A 1 112 ? -2.278 5.507 2.175 1.00 94.56 112 THR A N 1
ATOM 838 C CA . THR A 1 112 ? -2.297 6.817 2.848 1.00 94.56 112 THR A CA 1
ATOM 839 C C . THR A 1 112 ? -3.708 7.220 3.287 1.00 94.56 112 THR A C 1
ATOM 841 O O . THR A 1 112 ? -3.870 7.769 4.379 1.00 94.56 112 THR A O 1
ATOM 844 N N . ASP A 1 113 ? -4.738 6.932 2.482 1.00 94.12 113 ASP A N 1
ATOM 845 C CA . ASP A 1 113 ? -6.136 7.143 2.886 1.00 94.12 113 ASP A CA 1
ATOM 846 C C . ASP A 1 113 ? -6.491 6.309 4.125 1.00 94.12 113 ASP A C 1
ATOM 848 O O . ASP A 1 113 ? -7.040 6.840 5.091 1.00 94.12 113 ASP A O 1
ATOM 852 N N . LEU A 1 114 ? -6.096 5.032 4.152 1.00 93.12 114 LEU A N 1
ATOM 853 C CA . LEU A 1 114 ? -6.297 4.150 5.307 1.00 93.12 114 LEU A CA 1
ATOM 854 C C . LEU A 1 114 ? -5.563 4.649 6.560 1.00 93.12 114 LEU A C 1
ATOM 856 O O . LEU A 1 114 ? -6.130 4.634 7.651 1.00 93.12 114 LEU A O 1
ATOM 860 N N . LEU A 1 115 ? -4.331 5.147 6.413 1.00 92.62 115 LEU A N 1
ATOM 861 C CA . LEU A 1 115 ? -3.580 5.761 7.514 1.00 92.62 115 LEU A CA 1
ATOM 862 C C . LEU A 1 115 ? -4.299 6.987 8.083 1.00 92.62 115 LEU A C 1
ATOM 864 O O . LEU A 1 115 ? -4.312 7.181 9.297 1.00 92.62 115 LEU A O 1
ATOM 868 N N . ARG A 1 116 ? -4.929 7.798 7.226 1.00 91.56 116 ARG A N 1
ATOM 869 C CA . ARG A 1 116 ? -5.707 8.964 7.660 1.00 91.56 116 ARG A CA 1
ATOM 870 C C . ARG A 1 116 ? -6.954 8.564 8.448 1.00 91.56 116 ARG A C 1
ATOM 872 O O . ARG A 1 116 ? -7.294 9.257 9.393 1.00 91.56 116 ARG A O 1
ATOM 879 N N . ARG A 1 117 ? -7.609 7.451 8.103 1.00 89.81 117 ARG A N 1
ATOM 880 C CA . ARG A 1 117 ? -8.806 6.956 8.816 1.00 89.81 117 ARG A CA 1
ATOM 881 C C . ARG A 1 117 ? -8.533 6.490 10.251 1.00 89.81 117 ARG A C 1
ATOM 883 O O . ARG A 1 117 ? -9.482 6.291 11.001 1.00 89.81 117 ARG A O 1
ATOM 890 N N . MET A 1 118 ? -7.269 6.261 10.610 1.00 84.62 118 MET A N 1
ATOM 891 C CA . MET A 1 118 ? -6.859 5.873 11.966 1.00 84.62 118 MET A CA 1
ATOM 892 C C . MET A 1 118 ? -6.579 7.066 12.890 1.00 84.62 118 MET A C 1
ATOM 894 O O . MET A 1 118 ? -6.416 6.847 14.091 1.00 84.62 118 MET A O 1
ATOM 898 N N . GLN A 1 119 ? -6.457 8.281 12.340 1.00 79.44 119 GLN A N 1
ATOM 899 C CA . GLN A 1 119 ? -6.251 9.521 13.100 1.00 79.44 119 GLN A CA 1
ATOM 900 C C . GLN A 1 119 ? -7.584 10.083 13.591 1.00 79.44 119 GLN A C 1
ATOM 902 O O . GLN A 1 119 ? -7.587 10.630 14.716 1.00 79.44 119 GLN A O 1
#

Organism: Mycobacterium simiae (NCBI:txid1784)

pLDDT: mean 77.58, std 19.17, range [40.09, 95.75]

Sequence (119 aa):
MAVAALLASAPLTASIAHADTVTGPPPAHGYPLQPPPGPVVDPDPLVAVQDFQRHIADLHDNWETLSPGERNQRLKALQQEAPMVEAETRNLPPGQQLQVEGMLLSAMFQLTDLLRRMQ